Protein AF-A0A6H1ZDX7-F1 (afdb_monomer)

Sequence (154 aa):
MPNDLKNEAPEPVVDPIPEPEPAPEPIPEPEAKKPFSQLNKAELREMAESLGIDTVKETMTNAEIRTHIRKGTAKNARHGVRKQEMHAEAKEVRLAKQDARVVRLQAQLVKERMVNGLVTVRQAMEDPEVEKALVEAFKGGITKEGVDNFLKTL

pLDDT: mean 73.37, std 10.55, range [49.12, 91.94]

Foldseek 3Di:
DDDDDDDDPPDDPDDPDPPDDPDPDPPPDPPPPPPLVPDDPVRLVVLCVVLVQPVDDPPDDSVVSVVSNVVSVVVVVVVVVVVVVVVVVVVVVVVVVVVVVVVVVVVVVVVVVVVVVVVVLVVVCVDVVLVVLQCVCPVVHPDPVSVVSSVVVD

Solvent-accessible surface area (backbone atoms only — not comparable to full-atom values): 9442 Å² total; per-residue (Å²): 139,88,83,90,81,78,86,72,83,81,75,80,88,67,75,79,75,76,76,77,73,75,73,78,71,77,75,74,71,80,72,78,72,73,55,82,90,70,57,51,64,65,61,52,47,55,53,23,54,78,69,70,42,84,83,72,56,90,88,58,51,65,69,54,49,52,49,52,41,57,55,46,51,58,52,49,53,60,52,51,52,59,53,49,53,56,52,51,55,56,47,53,58,50,49,57,56,49,52,58,49,51,54,51,53,50,53,50,52,51,50,52,52,50,52,52,50,52,50,52,52,56,59,52,44,72,38,73,69,50,38,50,42,48,51,57,21,52,74,78,43,90,38,71,68,33,52,56,52,36,65,70,74,104

Secondary structure (DSSP, 8-state):
--------PPPP---PPP-----------------GGG--HHHHHHHHHHTT-TT--TT--HHHHHHHHHHHHHHHHHHHHHHHHHHHHHHHHHHHHHHHHHHHHHHHHHHHHHHHHHHHHHHHTTSHHHHHHHHHHHHT-S-HHHHHHHHHH-

Structure (mmCIF, N/CA/C/O backbone):
data_AF-A0A6H1ZDX7-F1
#
_entry.id   AF-A0A6H1ZDX7-F1
#
loop_
_atom_site.group_PDB
_atom_site.id
_atom_site.type_symbol
_atom_site.label_atom_id
_atom_site.label_alt_id
_atom_site.label_comp_id
_atom_site.label_asym_id
_atom_site.label_entity_id
_atom_site.label_seq_id
_atom_site.pdbx_PDB_ins_code
_atom_site.Cartn_x
_atom_site.Cartn_y
_atom_site.Cartn_z
_atom_site.occupancy
_atom_site.B_iso_or_equiv
_atom_site.auth_seq_id
_atom_site.auth_comp_id
_atom_site.auth_asym_id
_atom_site.auth_atom_id
_atom_site.pdbx_PDB_model_num
ATOM 1 N N . MET A 1 1 ? -65.970 -75.617 -20.960 1.00 49.12 1 MET A N 1
ATOM 2 C CA . MET A 1 1 ? -65.741 -75.951 -19.533 1.00 49.12 1 MET A CA 1
ATOM 3 C C . MET A 1 1 ? -64.236 -76.089 -19.315 1.00 49.12 1 MET A C 1
ATOM 5 O O . MET A 1 1 ? -63.592 -76.505 -20.270 1.00 49.12 1 MET A O 1
ATOM 9 N N . PRO A 1 2 ? -63.690 -75.933 -18.101 1.00 50.94 2 PRO A N 1
ATOM 10 C CA . PRO A 1 2 ? -63.602 -74.753 -17.232 1.00 50.94 2 PRO A CA 1
ATOM 11 C C . PRO A 1 2 ? -62.124 -74.327 -17.010 1.00 50.94 2 PRO A C 1
ATOM 13 O O . PRO A 1 2 ? -61.226 -75.155 -17.122 1.00 50.94 2 PRO A O 1
ATOM 16 N N . ASN A 1 3 ? -61.860 -73.059 -16.686 1.00 51.19 3 ASN A N 1
ATOM 17 C CA . ASN A 1 3 ? -61.167 -72.678 -15.445 1.00 51.19 3 ASN A CA 1
ATOM 18 C C . ASN A 1 3 ? -60.884 -71.177 -15.383 1.00 51.19 3 ASN A C 1
ATOM 20 O O . ASN A 1 3 ? -60.293 -70.582 -16.283 1.00 51.19 3 ASN A O 1
ATOM 24 N N . ASP A 1 4 ? -61.315 -70.630 -14.253 1.00 58.19 4 ASP A N 1
ATOM 25 C CA . ASP A 1 4 ? -61.022 -69.322 -13.702 1.00 58.19 4 ASP A CA 1
ATOM 26 C C . ASP A 1 4 ? -59.518 -69.040 -13.622 1.00 58.19 4 ASP A C 1
ATOM 28 O O . ASP A 1 4 ? -58.774 -69.773 -12.971 1.00 58.19 4 ASP A O 1
ATOM 32 N N . LEU A 1 5 ? -59.092 -67.907 -14.174 1.00 62.66 5 LEU A N 1
ATOM 33 C CA . LEU A 1 5 ? -57.899 -67.203 -13.712 1.00 62.66 5 LEU A CA 1
ATOM 34 C C . LEU A 1 5 ? -58.319 -65.779 -13.364 1.00 62.66 5 LEU A C 1
ATOM 36 O O . LEU A 1 5 ? -58.393 -64.876 -14.192 1.00 62.66 5 LEU A O 1
ATOM 40 N N . LYS A 1 6 ? -58.693 -65.672 -12.091 1.00 57.53 6 LYS A N 1
ATOM 41 C CA . LYS A 1 6 ? -58.789 -64.446 -11.312 1.00 57.53 6 LYS A CA 1
ATOM 42 C C . LYS A 1 6 ? -57.446 -63.707 -11.324 1.00 57.53 6 LYS A C 1
ATOM 44 O O . LYS A 1 6 ? -56.404 -64.340 -11.480 1.00 57.53 6 LYS A O 1
ATOM 49 N N . ASN A 1 7 ? -57.534 -62.429 -10.964 1.00 58.25 7 ASN A N 1
ATOM 50 C CA . ASN A 1 7 ? -56.451 -61.557 -10.506 1.00 58.25 7 ASN A CA 1
ATOM 51 C C . ASN A 1 7 ? -55.624 -60.970 -11.646 1.00 58.25 7 ASN A C 1
ATOM 53 O O . ASN A 1 7 ? -55.180 -61.667 -12.543 1.00 58.25 7 ASN A O 1
ATOM 57 N N . GLU A 1 8 ? -55.306 -59.695 -11.676 1.00 54.06 8 GLU A N 1
ATOM 58 C CA . GLU A 1 8 ? -55.660 -58.512 -10.897 1.00 54.06 8 GLU A CA 1
ATOM 59 C C . GLU A 1 8 ? -55.107 -57.401 -11.796 1.00 54.06 8 GLU A C 1
ATOM 61 O O . GLU A 1 8 ? -54.076 -57.592 -12.452 1.00 54.06 8 GLU A O 1
ATOM 66 N N . ALA A 1 9 ? -55.806 -56.276 -11.917 1.00 61.50 9 ALA A N 1
ATOM 67 C CA . ALA A 1 9 ? -55.250 -55.140 -12.637 1.00 61.50 9 ALA A CA 1
ATOM 68 C C . ALA A 1 9 ? -53.909 -54.767 -11.973 1.00 61.50 9 ALA A C 1
ATOM 70 O O . ALA A 1 9 ? -53.895 -54.608 -10.753 1.00 61.50 9 ALA A O 1
ATOM 71 N N . PRO A 1 10 ? -52.789 -54.669 -12.713 1.00 63.72 10 PRO A N 1
ATOM 72 C CA . PRO A 1 10 ? -51.540 -54.225 -12.116 1.00 63.72 10 PRO A CA 1
ATOM 73 C C . PRO A 1 10 ? -51.746 -52.806 -11.587 1.00 63.72 10 PRO A C 1
ATOM 75 O O . PRO A 1 10 ? -52.065 -51.889 -12.348 1.00 63.72 10 PRO A O 1
ATOM 78 N N . GLU A 1 11 ? -51.615 -52.650 -10.272 1.00 64.88 11 GLU A N 1
ATOM 79 C CA . GLU A 1 11 ? -51.599 -51.348 -9.621 1.00 64.88 11 GLU A CA 1
ATOM 80 C C . GLU A 1 11 ? -50.487 -50.488 -10.246 1.00 64.88 11 GLU A C 1
ATOM 82 O O . GLU A 1 11 ? -49.395 -50.993 -10.539 1.00 64.88 11 GLU A O 1
ATOM 87 N N . PRO A 1 12 ? -50.748 -49.198 -10.510 1.00 62.72 12 PRO A N 1
ATOM 88 C CA . PRO A 1 12 ? -49.756 -48.314 -11.092 1.00 62.72 12 PRO A CA 1
ATOM 89 C C . PRO A 1 12 ? -48.609 -48.126 -10.098 1.00 62.72 12 PRO A C 1
ATOM 91 O O . PRO A 1 12 ? -48.812 -47.670 -8.975 1.00 62.72 12 PRO A O 1
ATOM 94 N N . VAL A 1 13 ? -47.392 -48.446 -10.536 1.00 65.06 13 VAL A N 1
ATOM 95 C CA . VAL A 1 13 ? -46.160 -48.020 -9.869 1.00 65.06 13 VAL A CA 1
ATOM 96 C C . VAL A 1 13 ? -46.109 -46.498 -9.972 1.00 65.06 13 VAL A C 1
ATOM 98 O O . VAL A 1 13 ? -45.692 -45.940 -10.984 1.00 65.06 13 VAL A O 1
ATOM 101 N N . VAL A 1 14 ? -46.628 -45.824 -8.953 1.00 62.94 14 VAL A N 1
AT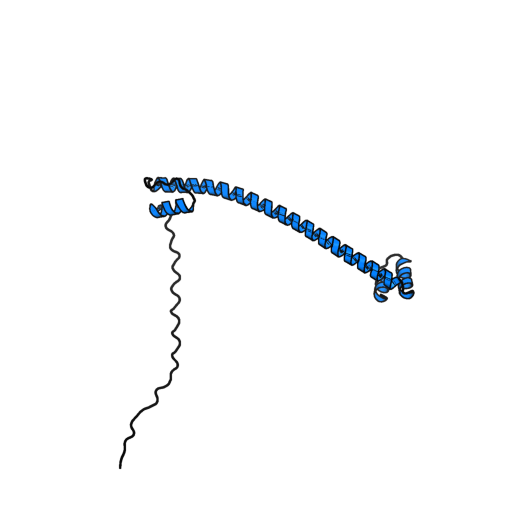OM 102 C CA . VAL A 1 14 ? -46.435 -44.393 -8.752 1.00 62.94 14 VAL A CA 1
ATOM 103 C C . VAL A 1 14 ? -45.165 -44.276 -7.927 1.00 62.94 14 VAL A C 1
ATOM 105 O O . VAL A 1 14 ? -45.151 -44.670 -6.760 1.00 62.94 14 VAL A O 1
ATOM 108 N N . ASP A 1 15 ? -44.091 -43.790 -8.552 1.00 66.19 15 ASP A N 1
ATOM 109 C CA . ASP A 1 15 ? -42.916 -43.306 -7.829 1.00 66.19 15 ASP A CA 1
ATOM 110 C C . ASP A 1 15 ? -43.399 -42.445 -6.653 1.00 66.19 15 ASP A C 1
ATOM 112 O O . ASP A 1 15 ? -44.267 -41.587 -6.863 1.00 66.19 15 ASP A O 1
ATOM 116 N N . PRO A 1 16 ? -42.911 -42.658 -5.417 1.00 69.62 16 PRO A N 1
ATOM 117 C CA . PRO A 1 16 ? -43.311 -41.820 -4.302 1.00 69.62 16 PRO A CA 1
ATOM 118 C C . PRO A 1 16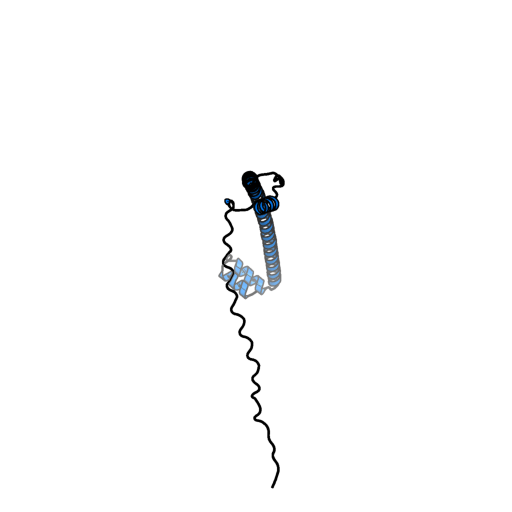 ? -43.030 -40.366 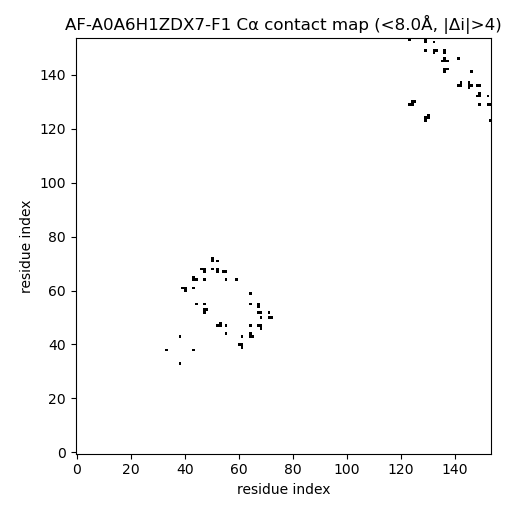-4.679 1.00 69.62 16 PRO A C 1
ATOM 120 O O . PRO A 1 16 ? -41.890 -39.989 -4.954 1.00 69.62 16 PRO A O 1
ATOM 123 N N . ILE A 1 17 ? -44.095 -39.564 -4.727 1.00 59.66 17 ILE A N 1
ATOM 124 C CA . ILE A 1 17 ? -43.988 -38.113 -4.821 1.00 59.66 17 ILE A CA 1
ATOM 125 C C . ILE A 1 17 ? -43.047 -37.704 -3.680 1.00 59.66 17 ILE A C 1
ATOM 127 O O . ILE A 1 17 ? -43.330 -38.071 -2.535 1.00 59.66 17 ILE A O 1
ATOM 131 N N . PRO A 1 18 ? -41.923 -37.020 -3.962 1.00 68.25 18 PRO A N 1
ATOM 132 C CA . PRO A 1 18 ? -41.055 -36.528 -2.906 1.00 68.25 18 PRO A CA 1
ATOM 133 C C . PRO A 1 18 ? -41.906 -35.698 -1.947 1.00 68.25 18 PRO A C 1
ATOM 135 O O . PRO A 1 18 ? -42.695 -34.860 -2.392 1.00 68.25 18 PRO A O 1
ATOM 138 N N . GLU A 1 19 ? -41.793 -35.991 -0.649 1.00 67.56 19 GLU A N 1
ATOM 139 C CA . GLU A 1 19 ? -42.486 -35.249 0.400 1.00 67.56 19 GLU A CA 1
ATOM 140 C C . GLU A 1 19 ? -42.335 -33.745 0.121 1.00 67.56 19 GLU A C 1
ATOM 142 O O . GLU A 1 19 ? -41.213 -33.293 -0.132 1.00 67.56 19 GLU A O 1
ATOM 147 N N . PRO A 1 20 ? -43.427 -32.955 0.103 1.00 66.88 20 PRO A N 1
ATOM 148 C CA . PRO A 1 20 ? -43.281 -31.513 0.055 1.00 66.88 20 PRO A CA 1
ATOM 149 C C . PRO A 1 20 ? -42.466 -31.117 1.282 1.00 66.88 20 PRO A C 1
ATOM 151 O O . PRO A 1 20 ? -42.882 -31.398 2.408 1.00 66.88 20 PRO A O 1
ATOM 154 N N . GLU A 1 21 ? -41.293 -30.521 1.049 1.00 63.81 21 GLU A N 1
ATOM 155 C CA . GLU A 1 21 ? -40.453 -29.982 2.113 1.00 63.81 21 GLU A CA 1
ATOM 156 C C . GLU A 1 21 ? -41.353 -29.210 3.091 1.00 63.81 21 GLU A C 1
ATOM 158 O O . GLU A 1 21 ? -42.180 -28.399 2.645 1.00 63.81 21 GLU A O 1
ATOM 163 N N . PRO A 1 22 ? -41.274 -29.493 4.404 1.00 65.94 22 PRO A N 1
ATOM 164 C CA . PRO A 1 22 ? -42.101 -28.816 5.385 1.00 65.94 22 PRO A CA 1
ATOM 165 C C . PRO A 1 22 ? -41.895 -27.317 5.208 1.00 65.94 22 PRO A C 1
ATOM 167 O O . PRO A 1 22 ? -40.755 -26.851 5.139 1.00 65.94 22 PRO A O 1
ATOM 170 N N . ALA A 1 23 ? -43.008 -26.587 5.072 1.00 63.31 23 ALA A N 1
ATOM 171 C CA . ALA A 1 23 ? -42.992 -25.141 4.932 1.00 63.31 23 ALA A CA 1
ATOM 172 C C . ALA A 1 23 ? -41.986 -24.572 5.941 1.00 63.31 23 ALA A C 1
ATOM 174 O O . ALA A 1 23 ? -42.062 -24.965 7.111 1.00 63.31 23 ALA A O 1
ATOM 175 N N . PRO A 1 24 ? -41.032 -23.730 5.495 1.00 67.12 24 PRO A N 1
ATOM 176 C CA . PRO A 1 24 ? -39.983 -23.220 6.357 1.00 67.12 24 PRO A CA 1
ATOM 177 C C . PRO A 1 24 ? -40.633 -22.718 7.635 1.00 67.12 24 PRO A C 1
ATOM 179 O O . PRO A 1 24 ? -41.550 -21.891 7.582 1.00 67.12 24 PRO A O 1
ATOM 182 N N . GLU A 1 25 ? -40.208 -23.297 8.758 1.00 68.25 25 GLU A N 1
ATOM 183 C CA . GLU A 1 25 ? -40.641 -22.873 10.080 1.00 68.25 25 GLU A CA 1
ATOM 184 C C . GLU A 1 25 ? -40.604 -21.339 10.107 1.00 68.25 25 GLU A C 1
ATOM 186 O O . GLU A 1 25 ? -39.623 -20.752 9.626 1.00 68.25 25 GLU A O 1
ATOM 191 N N . PRO A 1 26 ? -41.672 -20.664 10.576 1.00 67.56 26 PRO A N 1
ATOM 192 C CA . PRO A 1 26 ? -41.670 -19.215 10.656 1.00 67.56 26 PRO A CA 1
ATOM 193 C C . PRO A 1 26 ? -40.416 -18.811 11.421 1.00 67.56 26 PRO A C 1
ATOM 195 O O . PRO A 1 26 ? -40.217 -19.250 12.554 1.00 67.56 26 PRO A O 1
ATOM 198 N N . ILE A 1 27 ? -39.550 -18.033 10.764 1.00 63.03 27 ILE A N 1
ATOM 199 C CA . ILE A 1 27 ? -38.335 -17.483 11.365 1.00 63.03 27 ILE A CA 1
ATOM 20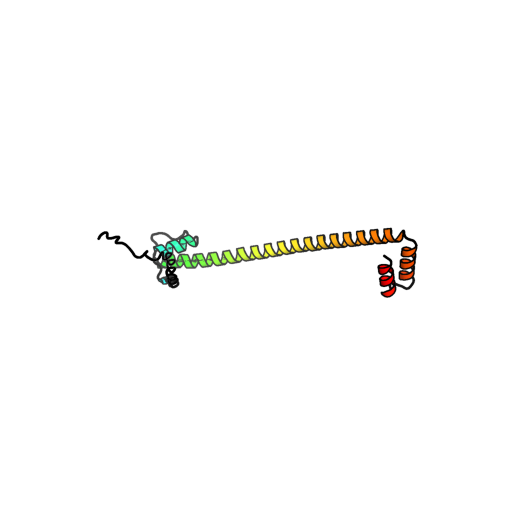0 C C . ILE A 1 27 ? -38.759 -16.950 12.736 1.00 63.03 27 ILE A C 1
ATOM 202 O O . ILE A 1 27 ? -39.678 -16.122 12.760 1.00 63.03 27 ILE A O 1
ATOM 206 N N . PRO A 1 28 ? -38.184 -17.440 13.853 1.00 61.53 28 PRO A N 1
ATOM 207 C CA . PRO A 1 28 ? -38.590 -16.991 15.173 1.00 61.53 28 PRO A CA 1
ATOM 208 C C . PRO A 1 28 ? -38.525 -15.471 15.167 1.00 61.53 28 PRO A C 1
ATOM 210 O O . PRO A 1 28 ? -37.486 -14.892 14.828 1.00 61.53 28 PRO A O 1
ATOM 213 N N . GLU A 1 29 ? -39.662 -14.831 15.458 1.00 61.84 29 GLU A N 1
ATOM 214 C CA . GLU A 1 29 ? -39.711 -13.388 15.649 1.00 61.84 29 GLU A CA 1
ATOM 215 C C . GLU A 1 29 ? -38.537 -13.021 16.562 1.00 61.84 29 GLU A C 1
ATOM 217 O O . GLU A 1 29 ? -38.311 -13.729 17.550 1.00 61.84 29 GLU A O 1
ATOM 222 N N . PRO A 1 30 ? -37.733 -11.994 16.229 1.00 55.53 30 PRO A N 1
ATOM 223 C CA . PRO A 1 30 ? -36.580 -11.646 17.039 1.00 55.53 30 PRO A CA 1
ATOM 224 C C . PRO A 1 30 ? -37.077 -11.405 18.458 1.00 55.53 30 PRO A C 1
ATOM 226 O O . PRO A 1 30 ? -37.776 -10.419 18.700 1.00 55.53 30 PRO A O 1
ATOM 229 N N . GLU A 1 31 ? -36.753 -12.330 19.368 1.00 56.56 31 GLU A N 1
ATOM 230 C CA . GLU A 1 31 ? -37.154 -12.255 20.765 1.00 56.56 31 GLU A CA 1
ATOM 231 C C . GLU A 1 31 ? -36.866 -10.837 21.240 1.00 56.56 31 GLU A C 1
ATOM 233 O O . GLU A 1 31 ? -35.720 -10.369 21.188 1.00 56.56 31 GLU A O 1
ATOM 238 N N . ALA A 1 32 ? -37.919 -10.117 21.630 1.00 55.06 32 ALA A N 1
ATOM 239 C CA . ALA A 1 32 ? -37.783 -8.775 22.152 1.00 55.06 32 ALA A CA 1
ATOM 240 C C . ALA A 1 32 ? -36.883 -8.869 23.385 1.00 55.06 32 ALA A C 1
ATOM 242 O O . ALA A 1 32 ? -37.321 -9.279 24.462 1.00 55.06 32 ALA A O 1
ATOM 243 N N . LYS A 1 33 ? -35.592 -8.553 23.208 1.00 66.12 33 LYS A N 1
ATOM 244 C CA . LYS A 1 33 ? -34.598 -8.613 24.277 1.00 66.12 33 LYS A CA 1
ATOM 245 C C . LYS A 1 33 ? -35.151 -7.814 25.445 1.00 66.12 33 LYS A C 1
ATOM 247 O O . LYS A 1 33 ? -35.367 -6.606 25.314 1.00 66.12 33 LYS A O 1
ATOM 252 N N . LYS A 1 34 ? -35.407 -8.497 26.567 1.00 70.81 34 LYS A N 1
ATOM 253 C CA . LYS A 1 34 ? -35.927 -7.860 27.778 1.00 70.81 34 LYS A CA 1
ATOM 254 C C . LYS A 1 34 ? -35.064 -6.631 28.078 1.00 70.81 34 LYS A C 1
ATOM 256 O O . LYS A 1 34 ? -33.833 -6.740 28.078 1.00 70.81 34 LYS A O 1
ATOM 261 N N . PRO A 1 35 ? -35.665 -5.453 28.311 1.00 77.06 35 PRO A N 1
ATOM 262 C CA . PRO A 1 35 ? -34.894 -4.262 28.618 1.00 77.06 35 PRO A CA 1
ATOM 263 C C . PRO A 1 35 ? -34.062 -4.511 29.879 1.00 77.06 35 PRO A C 1
ATOM 265 O O . PRO A 1 35 ? -34.502 -5.181 30.810 1.00 77.06 35 PRO A O 1
ATOM 268 N N . PHE A 1 36 ? -32.861 -3.934 29.938 1.00 79.31 36 PHE A N 1
ATOM 269 C CA . PHE A 1 36 ? -31.896 -4.130 31.033 1.00 79.31 36 PHE A CA 1
ATOM 270 C C . PHE A 1 36 ? -32.488 -3.918 32.446 1.00 79.31 36 PHE A C 1
ATOM 272 O O . PHE A 1 36 ? -32.051 -4.525 33.424 1.00 79.31 36 PHE A O 1
ATOM 279 N N . SER A 1 37 ? -33.511 -3.066 32.572 1.00 81.00 37 SER A N 1
ATOM 280 C CA . SER A 1 37 ? -34.249 -2.811 33.817 1.00 81.00 37 SER A CA 1
ATOM 281 C C . SER A 1 37 ? -35.149 -3.966 34.279 1.00 81.00 37 SER A C 1
ATOM 283 O O . SER A 1 37 ? -35.541 -3.986 35.447 1.00 81.00 37 SER A O 1
ATOM 285 N N . GLN A 1 38 ? -35.461 -4.919 33.404 1.00 83.94 38 GLN A N 1
ATOM 286 C CA . GLN A 1 38 ? -36.313 -6.082 33.663 1.00 83.94 38 GLN A CA 1
ATOM 287 C C . GLN A 1 38 ? -35.521 -7.387 33.808 1.00 83.94 38 GLN A C 1
ATOM 289 O O . GLN A 1 38 ? -36.112 -8.411 34.139 1.00 83.94 38 GLN A O 1
ATOM 294 N N . LEU A 1 39 ? -34.198 -7.350 33.615 1.00 85.00 39 LEU A N 1
ATOM 295 C CA . LEU A 1 39 ? -33.351 -8.523 33.821 1.00 85.00 39 LEU A CA 1
ATOM 296 C C . LEU A 1 39 ? -33.365 -8.961 35.286 1.00 85.00 39 LEU A C 1
ATOM 298 O O . LEU A 1 39 ? -33.311 -8.127 36.208 1.00 85.00 39 LEU A O 1
ATOM 302 N N . ASN A 1 40 ? -33.429 -10.277 35.469 1.00 88.12 40 ASN A N 1
ATOM 303 C CA . ASN A 1 40 ? -33.385 -10.933 36.763 1.00 88.12 40 ASN A CA 1
ATOM 304 C C . ASN A 1 40 ? -31.945 -10.965 37.316 1.00 88.12 40 ASN A C 1
ATOM 306 O O . ASN A 1 40 ? -30.979 -10.579 36.658 1.00 88.12 40 ASN A O 1
ATOM 310 N N . LYS A 1 41 ? -31.789 -11.398 38.571 1.00 85.56 41 LYS A N 1
ATOM 311 C CA . LYS A 1 41 ? -30.491 -11.368 39.258 1.00 85.56 41 LYS A CA 1
ATOM 312 C C . LYS A 1 41 ? -29.436 -12.251 38.584 1.00 85.56 41 LYS A C 1
ATOM 314 O O . LYS A 1 41 ? -28.276 -11.856 38.548 1.00 85.56 41 LYS A O 1
ATOM 319 N N . ALA A 1 42 ? -29.832 -13.419 38.082 1.00 85.00 42 ALA A N 1
ATOM 320 C CA . ALA A 1 42 ? -28.930 -14.362 37.427 1.00 85.00 42 ALA A CA 1
ATOM 321 C C . ALA A 1 42 ? -28.446 -13.806 36.080 1.00 85.00 42 ALA A C 1
ATOM 323 O O . ALA A 1 42 ? -27.243 -13.705 35.866 1.00 85.00 42 ALA A O 1
ATOM 324 N N . GLU A 1 43 ? -29.371 -13.308 35.255 1.00 85.75 43 GLU A N 1
ATOM 325 C CA . GLU A 1 43 ? -29.089 -12.660 33.967 1.00 85.75 43 GLU A CA 1
ATOM 326 C C . GLU A 1 43 ? -28.162 -11.442 34.138 1.00 85.75 43 GLU A C 1
ATOM 328 O O . GLU A 1 43 ? -27.249 -11.214 33.347 1.00 85.75 43 GLU A O 1
ATOM 333 N N . LEU A 1 44 ? -28.3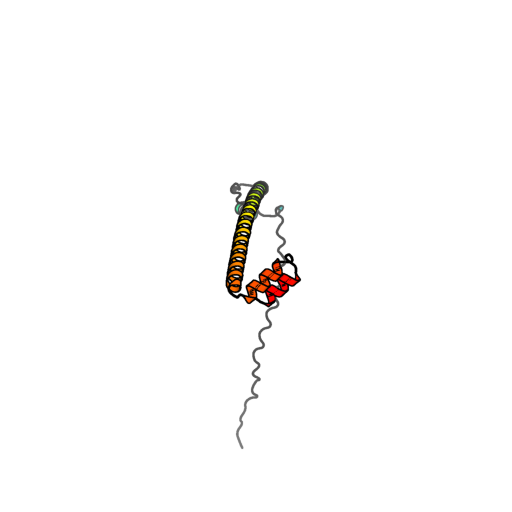53 -10.653 35.203 1.00 87.62 44 LEU A N 1
ATOM 334 C CA . LEU A 1 44 ? -27.476 -9.522 35.513 1.00 87.62 44 LEU A CA 1
ATOM 335 C C . LEU 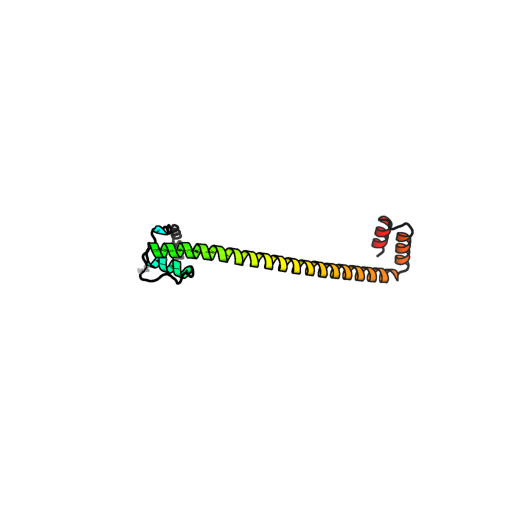A 1 44 ? -26.071 -9.963 35.950 1.00 87.62 44 LEU A C 1
ATOM 337 O O . LEU A 1 44 ? -25.107 -9.266 35.642 1.00 87.62 44 LEU A O 1
ATOM 341 N N . ARG A 1 45 ? -25.925 -11.085 36.663 1.00 84.56 45 ARG A N 1
ATOM 342 C CA . ARG A 1 45 ? -24.600 -11.612 37.031 1.00 84.56 45 ARG A CA 1
ATOM 343 C C . ARG A 1 45 ? -23.862 -12.154 35.815 1.00 84.56 45 ARG A C 1
ATOM 345 O O . ARG A 1 45 ? -22.722 -11.766 35.604 1.00 84.56 45 ARG A O 1
ATOM 352 N N . GLU A 1 46 ? -24.533 -12.940 34.982 1.00 84.56 46 GLU A N 1
ATOM 353 C CA . GLU A 1 46 ? -23.970 -13.464 33.733 1.00 84.56 46 GLU A CA 1
ATOM 354 C C . GLU A 1 46 ? -23.529 -12.323 32.798 1.00 84.56 46 GLU A C 1
ATOM 356 O O . GLU A 1 46 ? -22.447 -12.340 32.202 1.00 84.56 46 GLU A O 1
ATOM 361 N N . MET A 1 47 ? -24.314 -11.243 32.747 1.00 81.25 47 MET A N 1
ATOM 362 C CA . MET A 1 47 ? -23.927 -10.028 32.033 1.00 81.25 47 MET A CA 1
ATOM 363 C C . MET A 1 47 ? -22.719 -9.322 32.674 1.00 81.25 47 MET A C 1
ATOM 365 O O . MET A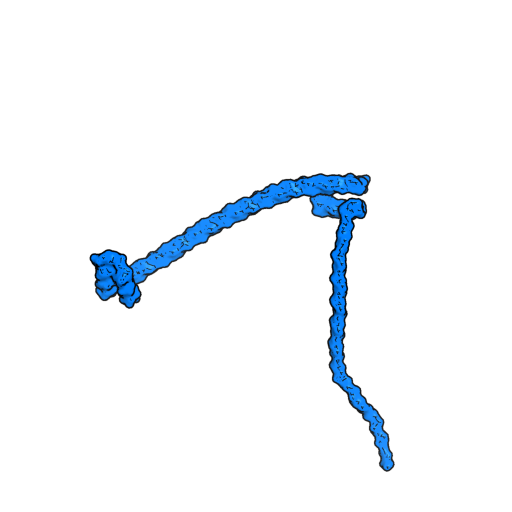 1 47 ? -21.881 -8.776 31.964 1.00 81.25 47 MET A O 1
ATOM 369 N N . ALA A 1 48 ? -22.595 -9.305 34.001 1.00 84.00 48 ALA A N 1
ATOM 370 C CA . ALA A 1 48 ? -21.434 -8.718 34.670 1.00 84.00 48 ALA A CA 1
ATOM 371 C C . ALA A 1 48 ? -20.155 -9.545 34.447 1.00 84.00 48 ALA A C 1
ATOM 373 O O . ALA A 1 48 ? -19.105 -8.965 34.172 1.00 84.00 48 ALA A O 1
ATOM 374 N N . GLU A 1 49 ? -20.254 -10.873 34.504 1.00 82.12 49 GLU A N 1
ATOM 375 C CA . GLU A 1 49 ? -19.155 -11.811 34.251 1.00 82.12 49 GLU A CA 1
ATOM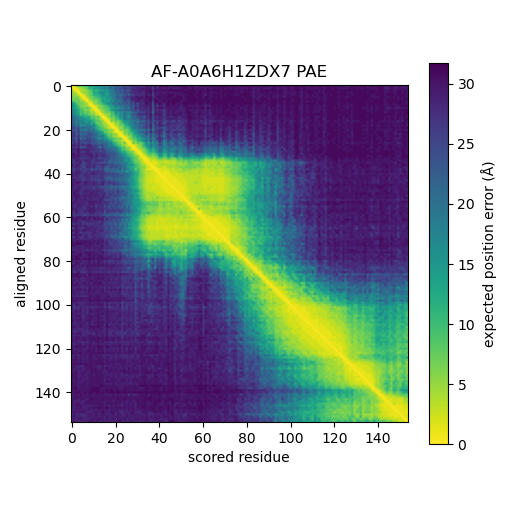 376 C C . GLU A 1 49 ? -18.676 -11.737 32.798 1.00 82.12 49 GLU A C 1
ATOM 378 O O . GLU A 1 49 ? -17.481 -11.580 32.550 1.00 82.12 49 GLU A O 1
ATOM 383 N N . SER A 1 50 ? -19.595 -11.729 31.826 1.00 79.69 50 SER A N 1
ATOM 384 C CA . SER A 1 50 ? -19.241 -11.563 30.403 1.00 79.69 50 SER A CA 1
ATOM 385 C C . SER A 1 50 ? -18.576 -10.215 30.093 1.00 79.69 50 SER A C 1
ATOM 387 O O . SER A 1 50 ? -17.793 -10.106 29.149 1.00 79.69 50 SER A O 1
ATOM 389 N N . LEU A 1 51 ? -18.835 -9.187 30.906 1.00 77.62 51 LEU A N 1
ATOM 390 C CA . LEU A 1 51 ? -18.175 -7.881 30.830 1.00 77.62 51 LEU A CA 1
ATOM 391 C C . LEU A 1 51 ? -16.868 -7.800 31.645 1.00 77.62 51 LEU A C 1
ATOM 393 O O . LEU A 1 51 ? -16.238 -6.736 31.662 1.00 77.62 51 LEU A O 1
ATOM 397 N N . GLY A 1 52 ? -16.456 -8.888 32.306 1.00 77.19 52 GLY A N 1
ATOM 398 C CA . GLY A 1 52 ? -15.249 -8.968 33.136 1.00 77.19 52 GLY A CA 1
ATOM 399 C C . GLY A 1 52 ? -15.335 -8.153 34.431 1.00 77.19 52 GLY A C 1
ATOM 400 O O . GLY A 1 52 ? -14.351 -7.544 34.852 1.00 77.19 52 GLY A O 1
ATOM 401 N N . ILE A 1 53 ? -16.529 -8.041 35.021 1.00 81.25 53 ILE A N 1
ATOM 402 C CA . ILE A 1 53 ? -16.787 -7.267 36.241 1.00 81.25 53 ILE A CA 1
ATOM 403 C C . ILE A 1 53 ? -16.880 -8.221 37.440 1.00 81.25 53 ILE A C 1
ATOM 405 O O . ILE A 1 53 ? -17.960 -8.499 37.955 1.00 81.25 53 ILE A O 1
ATOM 409 N N . ASP A 1 54 ? -15.724 -8.635 37.959 1.00 77.81 54 ASP A N 1
ATOM 410 C CA . ASP A 1 54 ? -15.613 -9.626 39.052 1.00 77.81 54 ASP A CA 1
ATOM 411 C C . ASP A 1 54 ? -16.073 -9.104 40.430 1.00 77.81 54 ASP A C 1
ATOM 413 O O . ASP A 1 54 ? -16.080 -9.812 41.433 1.00 77.81 54 ASP A O 1
ATOM 417 N N . THR A 1 55 ? -16.449 -7.825 40.516 1.00 76.31 55 THR A N 1
ATOM 418 C CA . THR A 1 55 ? -16.846 -7.177 41.782 1.00 76.31 55 THR A CA 1
ATOM 419 C C . THR A 1 55 ? -18.269 -7.507 42.239 1.00 76.31 55 THR A C 1
ATOM 421 O O . THR A 1 55 ? -18.670 -7.081 43.324 1.00 76.31 55 THR A O 1
ATOM 424 N N . VAL A 1 56 ? -19.045 -8.231 41.428 1.00 80.25 56 VAL A N 1
ATOM 425 C CA . VAL A 1 56 ? -20.436 -8.568 41.740 1.00 80.25 56 VAL A CA 1
ATOM 426 C C . VAL A 1 56 ? -20.490 -9.737 42.726 1.00 80.25 56 VAL A C 1
ATOM 428 O O . VAL A 1 56 ? -20.195 -10.874 42.382 1.00 80.25 56 VAL A O 1
ATOM 431 N N . LYS A 1 57 ? -20.901 -9.462 43.968 1.00 81.44 57 LYS A N 1
ATOM 432 C CA . LYS A 1 57 ? -21.094 -10.484 45.008 1.00 81.44 57 LYS A CA 1
ATOM 433 C C . LYS A 1 57 ? -22.511 -11.041 44.986 1.00 81.44 57 LYS A C 1
ATOM 435 O O . LYS A 1 57 ? -23.472 -10.346 44.650 1.00 81.44 57 LYS A O 1
ATOM 440 N N . GLU A 1 58 ? -22.670 -12.274 45.461 1.00 76.75 58 GLU A N 1
ATOM 441 C CA . GLU A 1 58 ? -23.978 -12.929 45.494 1.00 76.75 58 GLU A CA 1
ATOM 442 C C . GLU A 1 58 ? -25.020 -12.205 46.349 1.00 76.75 58 GLU A C 1
ATOM 444 O O . GLU A 1 58 ? -26.211 -12.237 46.026 1.00 76.75 58 GLU A O 1
ATOM 449 N N . THR A 1 59 ? -24.568 -11.522 47.399 1.00 83.19 59 THR A N 1
ATOM 450 C CA . THR A 1 59 ? -25.394 -10.795 48.369 1.00 83.19 59 THR A CA 1
ATOM 451 C C . THR A 1 59 ? -25.952 -9.476 47.835 1.00 83.19 59 THR A C 1
ATOM 453 O O . THR A 1 59 ? -26.865 -8.923 48.439 1.00 83.19 59 THR A O 1
ATOM 456 N N . MET A 1 60 ? -25.456 -8.986 46.696 1.00 83.50 60 MET A N 1
ATOM 457 C CA . MET A 1 60 ? -25.837 -7.680 46.156 1.00 83.50 60 MET A CA 1
ATOM 458 C C . MET A 1 60 ? -27.266 -7.677 45.609 1.00 83.50 60 MET A C 1
ATOM 460 O O . MET A 1 60 ? -27.782 -8.689 45.122 1.00 83.50 60 MET A O 1
ATOM 464 N N . THR A 1 61 ? -27.918 -6.523 45.671 1.00 88.50 61 THR A N 1
ATOM 465 C CA . THR A 1 61 ? -29.260 -6.315 45.116 1.00 88.50 61 THR A CA 1
ATOM 466 C C . THR A 1 61 ? -29.212 -6.105 43.601 1.00 88.50 61 THR A C 1
ATOM 468 O O . THR A 1 61 ? -28.198 -5.684 43.043 1.00 88.50 61 THR A O 1
ATOM 471 N N . ASN A 1 62 ? -30.330 -6.332 42.902 1.00 87.06 62 ASN A N 1
ATOM 472 C CA . ASN A 1 62 ? -30.402 -6.121 41.447 1.00 87.06 62 ASN A CA 1
ATOM 473 C C . ASN A 1 62 ? -30.011 -4.687 41.039 1.00 87.06 62 ASN A C 1
ATOM 475 O O . ASN A 1 62 ? -29.403 -4.484 39.989 1.00 87.06 62 ASN A O 1
ATOM 479 N N . ALA A 1 63 ? -30.329 -3.688 41.869 1.00 85.19 63 ALA A N 1
ATOM 480 C CA . ALA A 1 63 ? -29.972 -2.291 41.624 1.00 85.19 63 ALA A CA 1
ATOM 481 C C . ALA A 1 63 ? -28.455 -2.043 41.722 1.00 85.19 63 ALA A C 1
ATOM 483 O O . ALA A 1 63 ? -27.880 -1.333 40.890 1.00 85.19 63 ALA A O 1
ATOM 484 N N . GLU A 1 64 ? -27.791 -2.664 42.697 1.00 87.06 64 GLU A N 1
ATOM 485 C CA . GLU A 1 64 ? -26.340 -2.579 42.863 1.00 87.06 64 GLU A CA 1
ATOM 486 C C . GLU A 1 64 ? -25.619 -3.256 41.695 1.00 87.06 64 GLU A C 1
ATOM 488 O O . GLU A 1 64 ? -24.753 -2.637 41.079 1.00 87.06 64 GLU A O 1
ATOM 493 N N . ILE A 1 65 ? -26.040 -4.463 41.300 1.00 86.25 65 ILE A N 1
ATOM 494 C CA . ILE A 1 65 ? -25.446 -5.189 40.164 1.00 86.25 65 ILE A CA 1
ATOM 495 C C . ILE A 1 65 ? -25.544 -4.352 38.880 1.00 86.25 65 ILE A C 1
ATOM 497 O O . ILE A 1 65 ? -24.547 -4.148 38.187 1.00 86.25 65 ILE A O 1
ATOM 501 N N . ARG A 1 66 ? -26.712 -3.753 38.603 1.00 86.81 66 ARG A N 1
ATOM 502 C CA . ARG A 1 66 ? -26.896 -2.850 37.451 1.00 86.81 66 ARG A CA 1
ATOM 503 C C . ARG A 1 66 ? -25.964 -1.641 37.490 1.00 86.81 66 ARG A C 1
ATOM 505 O O . ARG A 1 66 ? -25.483 -1.194 36.449 1.00 86.81 66 ARG A O 1
ATOM 512 N N . THR A 1 67 ? -25.706 -1.107 38.680 1.00 85.94 67 THR A N 1
ATOM 513 C CA . THR A 1 67 ? -24.795 0.027 38.870 1.00 85.94 67 THR A CA 1
ATOM 514 C C . THR A 1 67 ? -23.348 -0.376 38.594 1.00 85.94 67 THR A C 1
ATOM 516 O O . THR A 1 67 ? -22.628 0.366 37.923 1.00 85.94 67 THR A O 1
ATOM 519 N N . HIS A 1 68 ? -22.931 -1.559 39.050 1.00 83.69 68 HIS A N 1
ATOM 520 C CA . HIS A 1 68 ? -21.609 -2.113 38.754 1.00 83.69 68 HIS A CA 1
ATOM 521 C C . HIS A 1 68 ? -21.418 -2.349 37.254 1.00 83.69 68 HIS A C 1
ATOM 523 O O . HIS A 1 68 ? -20.406 -1.914 36.710 1.00 83.69 68 HIS A O 1
ATOM 529 N N . ILE A 1 69 ? -22.421 -2.908 36.569 1.00 84.69 69 ILE A N 1
ATOM 530 C CA . ILE A 1 69 ? -22.408 -3.092 35.110 1.00 84.69 69 ILE A CA 1
ATOM 531 C C . ILE A 1 69 ? -22.227 -1.755 34.389 1.00 84.69 69 ILE A C 1
ATOM 533 O O . ILE A 1 69 ? -21.306 -1.612 33.590 1.00 84.69 69 ILE A O 1
ATOM 537 N N . ARG A 1 70 ? -23.033 -0.734 34.715 1.00 84.62 70 ARG A N 1
ATOM 538 C CA . ARG A 1 70 ? -22.923 0.600 34.091 1.00 84.62 70 ARG A CA 1
ATOM 539 C C . ARG A 1 70 ? -21.558 1.258 34.322 1.00 84.62 70 ARG A C 1
ATOM 541 O O . ARG A 1 70 ? -21.035 1.919 33.428 1.00 84.62 70 ARG A O 1
ATOM 548 N N . LYS A 1 71 ? -20.971 1.100 35.513 1.00 81.94 71 LYS A N 1
ATOM 549 C CA . LYS A 1 71 ? -19.635 1.639 35.822 1.00 81.94 71 LYS A CA 1
ATOM 550 C C . LYS A 1 71 ? -18.530 0.865 35.095 1.00 81.94 71 LYS A C 1
ATOM 552 O O . LYS A 1 71 ? -17.597 1.484 34.581 1.00 81.94 71 LYS A O 1
ATOM 557 N N . GLY A 1 72 ? -18.638 -0.461 35.029 1.00 73.81 72 GLY A N 1
ATOM 558 C CA . GLY A 1 72 ? -17.672 -1.326 34.352 1.00 73.81 72 GLY A CA 1
ATOM 559 C C . GLY A 1 72 ? -17.656 -1.124 32.838 1.00 73.81 72 GLY A C 1
ATOM 560 O O . GLY A 1 72 ? -16.581 -0.957 32.264 1.00 73.81 72 GLY A O 1
ATOM 561 N N . THR A 1 73 ? -18.822 -1.007 32.193 1.00 69.75 73 THR A N 1
ATOM 562 C CA . THR A 1 73 ? -18.913 -0.721 30.749 1.00 69.75 73 THR A CA 1
ATOM 563 C C . THR A 1 73 ? -18.346 0.650 30.393 1.00 69.75 73 THR A C 1
ATOM 565 O O . THR A 1 73 ? -17.618 0.767 29.410 1.00 69.75 73 THR A O 1
ATOM 568 N N . ALA A 1 74 ? -18.585 1.679 31.213 1.00 65.69 74 ALA A N 1
ATOM 569 C CA . ALA A 1 74 ? -18.010 3.009 31.005 1.00 65.69 74 ALA A CA 1
ATOM 570 C C . ALA A 1 74 ? -16.474 3.014 31.111 1.00 65.69 74 ALA A C 1
ATOM 572 O O . ALA A 1 74 ? -15.799 3.730 30.369 1.00 65.69 74 ALA A O 1
ATOM 573 N N . LYS A 1 75 ? -15.905 2.203 32.013 1.00 64.06 75 LYS A N 1
ATOM 574 C CA . LYS A 1 75 ? -14.452 2.027 32.139 1.00 64.06 75 LYS A CA 1
ATOM 575 C C . LYS A 1 75 ? -13.884 1.249 30.945 1.00 64.06 75 LYS A C 1
ATOM 577 O O . LYS A 1 75 ? -12.902 1.693 30.352 1.00 64.06 75 LYS A O 1
ATOM 582 N N . ASN A 1 76 ? -14.534 0.160 30.534 1.00 61.94 76 ASN A N 1
ATOM 583 C CA . ASN A 1 76 ? -14.095 -0.667 29.406 1.00 61.94 76 ASN A CA 1
ATOM 584 C C . ASN A 1 76 ? -14.203 0.060 28.062 1.00 61.94 76 ASN A C 1
ATOM 586 O O . ASN A 1 76 ? -13.283 -0.040 27.256 1.00 61.94 76 ASN A O 1
ATOM 590 N N . ALA A 1 77 ? -15.245 0.864 27.841 1.00 61.19 77 ALA A N 1
ATOM 591 C CA . ALA A 1 77 ? -15.368 1.693 26.642 1.00 61.19 77 ALA A CA 1
ATOM 592 C C . ALA A 1 77 ? -14.196 2.685 26.515 1.00 61.19 77 ALA A C 1
ATOM 594 O O . ALA A 1 77 ? -13.602 2.819 25.449 1.00 61.19 77 ALA A O 1
ATOM 595 N N . ARG A 1 78 ? -13.781 3.314 27.624 1.00 58.97 78 ARG A N 1
ATOM 596 C CA . ARG A 1 78 ? -12.630 4.237 27.641 1.00 58.97 78 ARG A CA 1
ATOM 597 C C . ARG A 1 78 ? -11.296 3.535 27.357 1.00 58.97 78 ARG A C 1
ATOM 599 O O . ARG A 1 78 ? -10.414 4.134 26.746 1.00 58.97 78 ARG A O 1
ATOM 606 N N . HIS A 1 79 ? -11.138 2.280 27.780 1.00 57.69 79 HIS A N 1
ATOM 607 C CA . HIS A 1 79 ? -9.934 1.489 27.500 1.00 57.69 79 HIS A CA 1
ATOM 608 C C . HIS A 1 79 ? -9.934 0.857 26.097 1.00 57.69 79 HIS A C 1
ATOM 610 O O . HIS A 1 79 ? -8.875 0.774 25.475 1.00 57.69 79 HIS A O 1
ATOM 616 N N . GLY A 1 80 ? -11.099 0.456 25.581 1.00 56.62 80 GLY A N 1
ATOM 617 C CA . GLY A 1 80 ? -11.263 -0.107 24.239 1.00 56.62 80 GLY A CA 1
ATOM 618 C C . GLY A 1 80 ? -10.934 0.897 23.135 1.00 56.62 80 GLY A C 1
ATOM 619 O O . GLY A 1 80 ? -10.218 0.548 22.200 1.00 56.62 80 GLY A O 1
ATOM 620 N N . VAL A 1 81 ? -11.353 2.157 23.298 1.00 56.31 81 VAL A N 1
ATOM 621 C CA . VAL A 1 81 ? -11.058 3.246 22.348 1.00 56.31 81 VAL A CA 1
ATOM 622 C C . VAL A 1 81 ? -9.555 3.560 22.306 1.00 56.31 81 VAL A C 1
ATOM 624 O O . VAL A 1 81 ? -8.961 3.524 21.234 1.00 56.31 81 VAL A O 1
ATOM 627 N N . ARG A 1 82 ? -8.884 3.702 23.461 1.00 56.00 82 ARG A N 1
ATOM 628 C CA . ARG A 1 82 ? -7.419 3.923 23.509 1.00 56.00 82 ARG A CA 1
ATOM 629 C C . ARG A 1 82 ? -6.598 2.780 22.911 1.00 56.00 82 ARG A C 1
ATOM 631 O O . ARG A 1 82 ? -5.525 3.013 22.360 1.00 56.00 82 ARG A O 1
ATOM 638 N N . LYS A 1 83 ? -7.063 1.534 23.044 1.00 56.28 83 LYS A N 1
ATOM 639 C CA . LYS A 1 83 ? -6.367 0.371 22.476 1.00 56.28 83 LYS A CA 1
ATOM 640 C C . LYS A 1 83 ? -6.575 0.279 20.960 1.00 56.28 83 LYS A C 1
ATOM 642 O O . LYS A 1 83 ? -5.653 -0.121 20.256 1.00 56.28 83 LYS A O 1
ATOM 647 N N . GLN A 1 84 ? -7.745 0.667 20.453 1.00 58.97 84 GLN A N 1
ATOM 648 C CA . GLN A 1 84 ? -8.021 0.686 19.014 1.00 58.97 84 GLN A CA 1
ATOM 649 C C . GLN A 1 84 ? -7.302 1.828 18.287 1.00 58.97 84 GLN A C 1
ATOM 651 O O . GLN A 1 84 ? -6.747 1.581 17.220 1.00 58.97 84 GLN A O 1
ATOM 656 N N . GLU A 1 85 ? -7.219 3.020 18.882 1.00 58.38 85 GLU A N 1
ATOM 657 C CA . GLU A 1 85 ? -6.475 4.155 18.310 1.00 58.38 85 GLU A CA 1
ATOM 658 C C . GLU A 1 85 ? -4.983 3.819 18.127 1.00 58.38 85 GLU A C 1
ATOM 660 O O . GLU A 1 85 ? -4.447 3.977 17.032 1.00 58.38 85 GLU A O 1
ATOM 665 N N . MET A 1 86 ? -4.336 3.208 19.132 1.00 57.69 86 MET A N 1
ATOM 666 C CA . MET A 1 86 ? -2.940 2.750 19.003 1.00 57.69 86 MET A CA 1
ATOM 667 C C . MET A 1 86 ? -2.748 1.643 17.950 1.00 57.69 86 MET A C 1
ATOM 669 O O . MET A 1 86 ? -1.709 1.582 17.289 1.00 57.69 86 MET A O 1
ATOM 673 N N . HIS A 1 87 ? -3.720 0.742 17.777 1.00 59.69 87 HIS A N 1
ATOM 674 C CA . HIS A 1 87 ? -3.632 -0.301 16.749 1.00 59.69 87 HIS A CA 1
ATOM 675 C C . HIS A 1 87 ? -3.848 0.242 15.330 1.00 59.69 87 HIS A C 1
ATOM 677 O O . HIS A 1 87 ? -3.237 -0.284 14.395 1.00 59.69 87 HIS A O 1
ATOM 683 N N . ALA A 1 88 ? -4.679 1.274 15.166 1.00 60.41 88 ALA A N 1
ATOM 684 C CA . ALA A 1 88 ? -4.887 1.947 13.887 1.00 60.41 88 ALA A CA 1
ATOM 685 C C . ALA A 1 88 ? -3.613 2.683 13.442 1.00 60.41 88 ALA A C 1
ATOM 687 O O . ALA A 1 88 ? -3.124 2.439 12.338 1.00 60.41 88 ALA A O 1
ATOM 688 N N . GLU A 1 89 ? -2.998 3.454 14.340 1.00 59.47 89 GLU A N 1
ATOM 689 C CA . GLU A 1 89 ? -1.762 4.194 14.059 1.00 59.47 89 GLU A CA 1
ATOM 690 C C . GLU A 1 89 ? -0.593 3.248 13.711 1.00 59.47 89 GLU A C 1
ATOM 692 O O . GLU A 1 89 ? 0.122 3.435 12.723 1.00 59.47 89 GLU A O 1
ATOM 697 N N . ALA A 1 90 ? -0.448 2.131 14.434 1.00 62.84 90 ALA A N 1
ATOM 698 C CA . ALA A 1 90 ? 0.576 1.126 14.132 1.00 62.84 90 ALA A CA 1
ATOM 699 C C . ALA A 1 90 ? 0.360 0.405 12.784 1.00 62.84 90 ALA A C 1
ATOM 701 O O . ALA A 1 90 ? 1.324 -0.073 12.172 1.00 62.84 90 ALA A O 1
ATOM 702 N N . LYS A 1 91 ? -0.892 0.294 12.319 1.00 64.88 91 LYS A N 1
ATOM 703 C CA . LYS A 1 91 ? -1.226 -0.311 11.024 1.00 64.88 91 LYS A CA 1
ATOM 704 C C . LYS A 1 91 ? -0.896 0.643 9.876 1.00 64.88 91 LYS A C 1
ATOM 706 O O . LYS A 1 91 ? -0.303 0.192 8.898 1.00 64.88 91 LYS A O 1
ATOM 711 N N . GLU A 1 92 ? -1.179 1.934 10.019 1.00 60.84 92 GLU A N 1
ATOM 712 C CA . GLU A 1 92 ? -0.821 2.953 9.021 1.00 60.84 92 GLU A CA 1
ATOM 713 C C . GLU A 1 92 ? 0.696 3.077 8.843 1.00 60.84 92 GLU A C 1
ATOM 715 O O . GLU A 1 92 ? 1.194 3.025 7.718 1.00 60.84 92 GLU A O 1
ATOM 720 N N . VAL A 1 93 ? 1.465 3.101 9.937 1.00 67.38 93 VAL A N 1
ATOM 721 C CA . VAL A 1 93 ? 2.940 3.126 9.866 1.00 67.38 93 VAL A CA 1
ATOM 722 C C . VAL A 1 93 ? 3.497 1.861 9.195 1.00 67.38 93 VAL A C 1
ATOM 724 O O . VAL A 1 93 ? 4.535 1.903 8.527 1.00 67.38 93 VAL A O 1
ATOM 727 N N . ARG A 1 94 ? 2.823 0.712 9.346 1.00 70.25 94 ARG A N 1
ATOM 728 C CA . ARG A 1 94 ? 3.209 -0.538 8.675 1.00 70.25 94 ARG A CA 1
ATOM 729 C C . ARG A 1 94 ? 2.896 -0.507 7.178 1.00 70.25 94 ARG A C 1
ATOM 731 O O . ARG A 1 94 ? 3.737 -0.964 6.408 1.00 70.25 94 ARG A O 1
ATOM 738 N N . LEU A 1 95 ? 1.749 0.044 6.781 1.00 69.94 95 LEU A N 1
ATOM 739 C CA . LEU A 1 95 ? 1.390 0.251 5.374 1.00 69.94 95 LEU A CA 1
ATOM 740 C C . LEU A 1 95 ? 2.371 1.208 4.685 1.00 69.94 95 LEU A C 1
ATOM 742 O O . LEU A 1 95 ? 2.972 0.833 3.685 1.00 69.94 95 LEU A O 1
ATOM 746 N N . ALA A 1 96 ? 2.679 2.355 5.297 1.00 64.38 96 ALA A N 1
ATOM 747 C CA . ALA A 1 96 ? 3.640 3.312 4.741 1.00 64.38 96 ALA A CA 1
ATOM 748 C C . ALA A 1 96 ? 5.046 2.704 4.531 1.00 64.38 96 ALA A C 1
ATOM 750 O O . ALA A 1 96 ? 5.732 2.987 3.546 1.00 64.38 96 ALA A O 1
ATOM 751 N N . LYS A 1 97 ? 5.484 1.812 5.434 1.00 76.00 97 LYS A N 1
ATOM 752 C CA . LYS A 1 97 ? 6.746 1.063 5.277 1.00 76.00 97 LYS A CA 1
ATOM 753 C C . LYS A 1 97 ? 6.694 0.031 4.143 1.00 76.00 97 LYS A C 1
ATOM 755 O O . LYS A 1 97 ? 7.734 -0.243 3.541 1.00 76.00 97 LYS A O 1
ATOM 760 N N . GLN A 1 98 ? 5.530 -0.558 3.863 1.00 68.56 98 GLN A N 1
ATOM 761 C CA . GLN A 1 98 ? 5.349 -1.476 2.736 1.00 68.56 98 GLN A CA 1
ATOM 762 C C . GLN A 1 98 ? 5.360 -0.722 1.405 1.00 68.56 98 GLN A C 1
ATOM 764 O O . GLN A 1 98 ? 6.091 -1.126 0.501 1.00 68.56 98 GLN A O 1
ATOM 769 N N . ASP A 1 99 ? 4.674 0.415 1.325 1.00 71.56 99 ASP A N 1
ATOM 770 C CA . ASP A 1 99 ? 4.618 1.237 0.113 1.00 71.56 99 ASP A CA 1
ATOM 771 C C . ASP A 1 99 ? 6.011 1.733 -0.295 1.00 71.56 99 ASP A C 1
ATOM 773 O O . ASP A 1 99 ? 6.421 1.587 -1.447 1.00 71.56 99 ASP A O 1
ATOM 777 N N . ALA A 1 100 ? 6.818 2.193 0.667 1.00 75.44 100 ALA A N 1
ATOM 778 C CA . ALA A 1 100 ? 8.203 2.592 0.409 1.00 75.44 100 ALA A CA 1
ATOM 779 C C . ALA A 1 100 ? 9.067 1.447 -0.162 1.00 75.44 100 ALA A C 1
ATOM 781 O O . ALA A 1 100 ? 9.979 1.680 -0.963 1.00 75.44 100 ALA A O 1
ATOM 782 N N . ARG A 1 101 ? 8.796 0.195 0.233 1.00 82.50 101 ARG A N 1
ATOM 783 C CA . ARG A 1 101 ? 9.504 -0.984 -0.285 1.00 82.50 101 ARG A CA 1
ATOM 784 C C . ARG A 1 101 ? 9.055 -1.328 -1.703 1.00 82.50 101 ARG A C 1
ATOM 786 O O . ARG A 1 101 ? 9.907 -1.650 -2.527 1.00 82.50 101 ARG A O 1
ATOM 793 N N . VAL A 1 102 ? 7.757 -1.230 -1.987 1.00 82.12 102 VAL A N 1
ATOM 794 C CA . VAL A 1 102 ? 7.196 -1.451 -3.328 1.00 82.12 102 VAL A CA 1
ATOM 795 C C . VAL A 1 102 ? 7.745 -0.421 -4.310 1.00 82.12 102 VAL A C 1
ATOM 797 O O . VAL A 1 102 ? 8.267 -0.808 -5.351 1.00 82.12 102 VAL A O 1
ATOM 800 N N . VAL A 1 103 ? 7.749 0.864 -3.944 1.00 82.00 103 VAL A N 1
ATOM 801 C CA . VAL A 1 103 ? 8.312 1.938 -4.780 1.00 82.00 103 VAL A CA 1
ATOM 802 C C . VAL A 1 103 ? 9.799 1.698 -5.059 1.00 82.00 103 VAL A C 1
ATOM 804 O O . VAL A 1 103 ? 10.250 1.848 -6.194 1.00 82.00 103 VAL A O 1
ATOM 807 N N . ARG A 1 104 ? 10.572 1.256 -4.056 1.00 85.31 104 ARG A N 1
ATOM 808 C CA . ARG A 1 104 ? 11.993 0.921 -4.244 1.00 85.31 104 ARG A CA 1
ATOM 809 C C . ARG A 1 104 ? 12.194 -0.251 -5.207 1.00 85.31 104 ARG A C 1
ATOM 811 O O . ARG A 1 104 ? 13.055 -0.163 -6.079 1.00 85.31 104 ARG A O 1
ATOM 818 N N . LEU A 1 105 ? 11.424 -1.329 -5.056 1.00 88.12 105 LEU A N 1
ATOM 819 C CA . LEU A 1 105 ? 11.500 -2.498 -5.940 1.00 88.12 105 LEU A CA 1
ATOM 820 C C . LEU A 1 105 ? 11.076 -2.146 -7.369 1.00 88.12 105 LEU A C 1
ATOM 822 O O . LEU A 1 105 ? 11.739 -2.541 -8.323 1.00 88.12 105 LEU A O 1
ATOM 826 N N . GLN A 1 106 ? 10.022 -1.345 -7.525 1.00 80.88 106 GLN A N 1
ATOM 827 C CA . GLN A 1 106 ? 9.568 -0.869 -8.827 1.00 80.88 106 GLN A CA 1
ATOM 828 C C . GLN A 1 106 ? 10.632 0.005 -9.503 1.00 80.88 106 GLN A C 1
ATOM 830 O O . GLN A 1 106 ? 10.913 -0.186 -10.683 1.00 80.88 106 GLN A O 1
ATOM 835 N N . ALA A 1 107 ? 11.286 0.905 -8.760 1.00 85.88 107 ALA A N 1
ATOM 836 C CA . ALA A 1 107 ? 12.387 1.714 -9.280 1.00 85.88 107 ALA A CA 1
ATOM 837 C C . ALA A 1 107 ? 13.591 0.858 -9.715 1.00 85.88 107 ALA A C 1
ATOM 839 O O . ALA A 1 107 ? 14.188 1.125 -10.757 1.00 85.88 107 ALA A O 1
ATOM 840 N N . GLN A 1 108 ? 13.932 -0.191 -8.956 1.00 87.06 108 GLN A N 1
ATOM 841 C CA . GLN A 1 108 ? 14.987 -1.137 -9.338 1.00 87.06 108 GLN A CA 1
ATOM 842 C C . GLN A 1 108 ? 14.632 -1.899 -10.617 1.00 87.06 108 GLN A C 1
ATOM 844 O O . GLN A 1 108 ? 15.453 -1.973 -11.525 1.00 87.06 108 GLN A O 1
ATOM 849 N N . LEU A 1 109 ? 13.397 -2.382 -10.730 1.00 91.94 109 LEU A N 1
ATOM 850 C CA . LEU A 1 109 ? 12.935 -3.127 -11.898 1.00 91.94 109 LEU A CA 1
ATOM 851 C C . LEU A 1 109 ? 12.871 -2.247 -13.158 1.00 91.94 109 LEU A C 1
ATOM 853 O O . LEU A 1 109 ? 13.230 -2.691 -14.247 1.00 91.94 109 LEU A O 1
ATOM 857 N N . VAL A 1 110 ? 12.476 -0.976 -13.021 1.00 89.44 110 VAL A N 1
ATOM 858 C CA . VAL A 1 110 ? 12.564 0.012 -14.112 1.00 89.44 110 VAL A CA 1
ATOM 859 C C . VAL A 1 110 ? 14.021 0.243 -14.509 1.00 89.44 110 VAL A C 1
ATOM 861 O O . VAL A 1 110 ? 14.334 0.205 -15.697 1.00 89.44 110 VAL A O 1
ATOM 864 N N . LYS A 1 111 ? 14.926 0.418 -13.538 1.00 89.38 111 LYS A N 1
ATOM 865 C CA . LYS A 1 111 ? 16.361 0.582 -13.804 1.00 89.38 111 LYS A CA 1
ATOM 866 C C . LYS A 1 111 ? 16.937 -0.620 -14.557 1.00 89.38 111 LYS A C 1
ATOM 868 O O . LYS A 1 111 ? 17.646 -0.422 -15.536 1.00 89.38 111 LYS A O 1
ATOM 873 N N . GLU A 1 112 ? 16.623 -1.843 -14.138 1.00 90.12 112 GLU A N 1
ATOM 874 C CA . GLU A 1 112 ? 17.070 -3.067 -14.815 1.00 90.12 112 GLU A CA 1
ATOM 875 C C . GLU A 1 112 ? 16.546 -3.150 -16.251 1.00 90.12 112 GLU A C 1
ATOM 877 O O . GLU A 1 112 ? 17.322 -3.406 -17.169 1.00 90.12 112 GLU A O 1
ATOM 882 N N . ARG A 1 113 ? 15.261 -2.849 -16.479 1.00 88.62 113 ARG A N 1
ATOM 883 C CA . ARG A 1 113 ? 14.693 -2.794 -17.837 1.00 88.62 113 ARG A CA 1
ATOM 884 C C . ARG A 1 113 ? 15.378 -1.748 -18.712 1.00 88.62 113 ARG A C 1
ATOM 886 O O . ARG A 1 113 ? 15.670 -2.035 -19.868 1.00 88.62 113 ARG A O 1
ATOM 893 N N . MET A 1 114 ? 15.660 -0.562 -18.171 1.00 86.38 114 MET A N 1
ATOM 894 C CA . MET A 1 114 ? 16.377 0.487 -18.902 1.00 86.38 114 MET A CA 1
ATOM 895 C C . MET A 1 114 ? 17.804 0.062 -19.251 1.00 86.38 114 MET A C 1
ATOM 897 O O . MET A 1 114 ? 18.227 0.244 -20.387 1.00 86.38 114 MET A O 1
ATOM 901 N N . VAL A 1 115 ? 18.538 -0.528 -18.304 1.00 89.38 115 VAL A N 1
ATOM 902 C CA . VAL A 1 115 ? 19.904 -1.015 -18.547 1.00 89.38 115 VAL A CA 1
ATOM 903 C C . VAL A 1 115 ? 19.904 -2.116 -19.605 1.00 89.38 115 VAL A C 1
ATOM 905 O O . VAL A 1 115 ? 20.698 -2.045 -20.536 1.00 89.38 115 VAL A O 1
ATOM 908 N N . ASN A 1 116 ? 18.987 -3.081 -19.521 1.00 88.12 116 ASN A N 1
ATOM 909 C CA . ASN A 1 116 ? 18.871 -4.138 -20.526 1.00 88.12 116 ASN A CA 1
ATOM 910 C C . ASN A 1 116 ? 18.540 -3.564 -21.908 1.00 88.12 116 ASN A C 1
ATOM 912 O O . ASN A 1 116 ? 19.199 -3.923 -22.877 1.00 88.12 116 ASN A O 1
ATOM 916 N N . GLY A 1 117 ? 17.602 -2.615 -21.991 1.00 83.31 117 GLY A N 1
ATOM 917 C CA . GLY A 1 117 ? 17.290 -1.921 -23.242 1.00 83.31 117 GLY A CA 1
ATOM 918 C C . GLY A 1 117 ? 18.502 -1.196 -23.834 1.00 83.31 117 GLY A C 1
ATOM 919 O O . GLY A 1 117 ? 18.764 -1.320 -25.025 1.00 83.31 117 GLY A O 1
ATOM 920 N N . LEU A 1 118 ? 19.296 -0.505 -23.009 1.00 82.75 118 LEU A N 1
ATOM 921 C CA . LEU A 1 118 ? 20.530 0.153 -23.455 1.00 82.75 118 LEU A CA 1
ATOM 922 C C . LEU A 1 118 ? 21.584 -0.846 -23.949 1.00 82.75 118 LEU A C 1
ATOM 924 O O . LEU A 1 118 ? 22.276 -0.564 -24.924 1.00 82.75 118 LEU A O 1
ATOM 928 N N . VAL A 1 119 ? 21.712 -2.007 -23.301 1.00 84.31 119 VAL A N 1
ATOM 929 C CA . VAL A 1 119 ? 22.626 -3.068 -23.750 1.00 84.31 119 VAL A CA 1
ATOM 930 C C . VAL A 1 119 ? 22.172 -3.639 -25.092 1.00 84.31 119 VAL A C 1
ATOM 932 O O . VAL A 1 119 ? 23.003 -3.792 -25.981 1.00 84.31 119 VAL A O 1
ATOM 935 N N . THR A 1 120 ? 20.875 -3.888 -25.274 1.00 81.12 120 THR A N 1
ATOM 936 C CA . THR A 1 120 ? 20.321 -4.362 -26.550 1.00 81.12 120 THR A CA 1
ATOM 937 C C . THR A 1 120 ? 20.526 -3.341 -27.666 1.00 81.12 120 THR A C 1
ATOM 939 O O . THR A 1 120 ? 20.977 -3.711 -28.743 1.00 81.12 120 THR A O 1
ATOM 942 N N . VAL A 1 121 ? 20.290 -2.050 -27.404 1.00 77.44 121 VAL A N 1
ATOM 943 C CA . VAL A 1 121 ? 20.580 -0.980 -28.374 1.00 77.44 121 VAL A CA 1
ATOM 944 C C . VAL A 1 121 ? 22.071 -0.941 -28.704 1.00 77.44 121 VAL A C 1
ATOM 946 O O . VAL A 1 121 ? 22.433 -0.838 -29.869 1.00 77.44 121 VAL A O 1
ATOM 949 N N . ARG A 1 122 ? 22.956 -1.080 -27.710 1.00 78.19 122 ARG A N 1
ATOM 950 C CA . ARG A 1 122 ? 24.406 -1.131 -27.944 1.00 78.19 122 ARG A CA 1
ATOM 951 C C . ARG A 1 122 ? 24.819 -2.321 -28.818 1.00 78.19 122 ARG A C 1
ATOM 953 O O . ARG A 1 122 ? 25.709 -2.156 -29.638 1.00 78.19 122 ARG A O 1
ATOM 960 N N . GLN A 1 123 ? 24.207 -3.488 -28.635 1.00 80.12 123 GLN A N 1
ATOM 961 C CA . GLN A 1 123 ? 24.471 -4.671 -29.462 1.00 80.12 123 GLN A CA 1
ATOM 962 C C . GLN A 1 123 ? 23.931 -4.496 -30.883 1.00 80.12 123 GLN A C 1
ATOM 964 O O . GLN A 1 123 ? 24.610 -4.838 -31.840 1.00 80.12 123 GLN A O 1
ATOM 969 N N . ALA A 1 124 ? 22.745 -3.905 -31.036 1.00 73.50 124 ALA A N 1
ATOM 970 C CA . ALA A 1 124 ? 22.191 -3.585 -32.349 1.00 73.50 124 ALA A CA 1
ATOM 971 C C . ALA A 1 124 ? 23.035 -2.541 -33.104 1.00 73.50 124 ALA A C 1
ATOM 973 O O . ALA A 1 124 ? 23.121 -2.583 -34.323 1.00 73.50 124 ALA A O 1
ATOM 974 N N . MET A 1 125 ? 23.713 -1.644 -32.381 1.00 73.00 125 MET A N 1
ATOM 975 C CA . MET A 1 125 ? 24.670 -0.675 -32.932 1.00 73.00 125 MET A CA 1
ATOM 976 C C . MET A 1 125 ? 25.977 -1.297 -33.449 1.00 73.00 125 MET A C 1
ATOM 978 O O . MET A 1 125 ? 26.800 -0.575 -34.002 1.00 73.00 125 MET A O 1
ATOM 982 N N . GLU A 1 126 ? 26.198 -2.604 -33.273 1.00 79.38 126 GLU A N 1
ATOM 983 C CA . GLU A 1 126 ? 27.290 -3.314 -33.954 1.00 79.38 126 GLU A CA 1
ATOM 984 C C . GLU A 1 126 ? 26.991 -3.507 -35.453 1.00 79.38 126 GLU A C 1
ATOM 986 O O . GLU A 1 126 ? 27.906 -3.781 -36.231 1.00 79.38 126 GLU A O 1
ATOM 991 N N . ASP A 1 127 ? 25.732 -3.314 -35.871 1.00 80.94 127 ASP A N 1
ATOM 992 C CA . ASP A 1 127 ? 25.342 -3.241 -37.274 1.00 80.94 127 ASP A CA 1
ATOM 993 C C . ASP A 1 127 ? 25.591 -1.820 -37.839 1.00 80.94 127 ASP A C 1
ATOM 995 O O . ASP A 1 127 ? 25.004 -0.839 -37.359 1.00 80.94 127 ASP A O 1
ATOM 999 N N . PRO A 1 128 ? 26.433 -1.674 -38.882 1.00 79.31 128 PRO A N 1
ATOM 1000 C CA . PRO A 1 128 ? 26.747 -0.379 -39.481 1.00 79.31 128 PRO A CA 1
ATOM 1001 C C . PRO A 1 128 ? 25.543 0.326 -40.134 1.00 79.31 128 PRO A C 1
ATOM 1003 O O . PRO A 1 128 ? 25.614 1.535 -40.378 1.00 79.31 128 PRO A O 1
ATOM 1006 N N . GLU A 1 129 ? 24.448 -0.373 -40.446 1.00 80.44 129 GLU A N 1
ATOM 1007 C CA . GLU A 1 129 ? 23.210 0.252 -40.936 1.00 80.44 129 GLU A CA 1
ATOM 1008 C C . GLU A 1 129 ? 22.417 0.913 -39.797 1.00 80.44 129 GLU A C 1
ATOM 1010 O O . GLU A 1 129 ? 21.950 2.049 -39.938 1.00 80.44 129 GLU A O 1
ATOM 1015 N N . VAL A 1 130 ? 22.351 0.257 -38.636 1.00 77.38 130 VAL A N 1
ATOM 1016 C CA . VAL A 1 130 ? 21.699 0.766 -37.417 1.00 77.38 130 VAL A CA 1
ATOM 1017 C C . VAL A 1 130 ? 22.478 1.951 -36.838 1.00 77.38 130 VAL A C 1
ATOM 1019 O O . VAL A 1 130 ? 21.878 2.956 -36.448 1.00 77.38 130 VAL A O 1
ATOM 1022 N N . GLU A 1 131 ? 23.815 1.896 -36.861 1.00 77.38 131 GLU A N 1
ATOM 1023 C CA . GLU A 1 131 ? 24.680 3.007 -36.443 1.00 77.38 131 GLU A CA 1
ATOM 1024 C C . GLU A 1 131 ? 24.444 4.271 -37.279 1.00 77.38 131 GLU A C 1
ATOM 1026 O O . GLU A 1 131 ? 24.309 5.370 -36.731 1.00 77.38 131 GLU A O 1
ATOM 1031 N N . LYS A 1 132 ? 24.331 4.131 -38.605 1.00 79.31 132 LYS A N 1
ATOM 1032 C CA . LYS A 1 132 ? 24.034 5.261 -39.496 1.00 79.31 132 LYS A CA 1
ATOM 1033 C C . LYS A 1 132 ? 22.663 5.860 -39.210 1.00 79.31 132 LYS A C 1
ATOM 1035 O O . LYS A 1 132 ? 22.572 7.082 -39.100 1.00 79.31 132 LYS A O 1
ATOM 1040 N N . ALA A 1 133 ? 21.638 5.024 -39.032 1.00 76.00 133 ALA A N 1
ATOM 1041 C CA . ALA A 1 133 ? 20.289 5.473 -38.698 1.00 76.00 133 ALA A CA 1
ATOM 1042 C C . ALA A 1 133 ? 20.250 6.223 -37.353 1.00 76.00 133 ALA A C 1
ATOM 1044 O O . ALA A 1 133 ? 19.614 7.273 -37.250 1.00 76.00 133 ALA A O 1
ATOM 1045 N N . LEU A 1 134 ? 20.9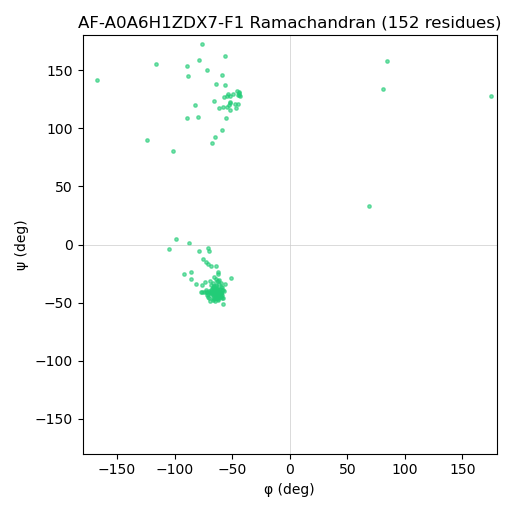83 5.745 -36.339 1.00 74.06 134 LEU A N 1
ATOM 1046 C CA . LEU A 1 134 ? 21.089 6.422 -35.045 1.00 74.06 134 LEU A CA 1
ATOM 1047 C C . LEU A 1 134 ? 21.795 7.780 -35.178 1.00 74.06 134 LEU A C 1
ATOM 1049 O O . LEU A 1 134 ? 21.313 8.799 -34.685 1.00 74.06 134 LEU A O 1
ATOM 1053 N N . VAL A 1 135 ? 22.942 7.815 -35.856 1.00 77.94 135 VAL A N 1
ATOM 1054 C CA . VAL A 1 135 ? 23.729 9.041 -36.048 1.00 77.94 135 VAL A CA 1
ATOM 1055 C C . VAL A 1 135 ? 22.949 10.079 -36.859 1.00 77.94 135 VAL A C 1
ATOM 1057 O O . VAL A 1 135 ? 23.023 11.269 -36.555 1.00 77.94 135 VAL A O 1
ATOM 1060 N N . GLU A 1 136 ? 22.183 9.657 -37.863 1.00 76.94 136 GLU A N 1
ATOM 1061 C CA . GLU A 1 136 ? 21.294 10.529 -38.634 1.00 76.94 136 GLU A CA 1
ATOM 1062 C C . GLU A 1 136 ? 20.139 11.065 -37.774 1.00 76.94 136 GLU A C 1
ATOM 1064 O O . GLU A 1 136 ? 19.880 12.270 -37.791 1.00 76.94 136 GLU A O 1
ATOM 1069 N N . ALA A 1 137 ? 19.541 10.220 -36.924 1.00 71.75 137 ALA A N 1
ATOM 1070 C CA . ALA A 1 137 ? 18.512 10.625 -35.967 1.00 71.75 137 ALA A CA 1
ATOM 1071 C C . ALA A 1 137 ? 19.015 11.639 -34.917 1.00 71.75 137 ALA A C 1
ATOM 1073 O O . ALA A 1 137 ? 18.242 12.492 -34.484 1.00 71.75 137 ALA A O 1
ATOM 1074 N N . PHE A 1 138 ? 20.295 11.594 -34.519 1.00 70.94 138 PHE A N 1
ATOM 1075 C CA . PHE A 1 138 ? 20.872 12.537 -33.545 1.00 70.94 138 PHE A CA 1
ATOM 1076 C C . PHE A 1 138 ? 21.514 13.790 -34.157 1.00 70.94 138 PHE A C 1
ATOM 1078 O O . PHE A 1 138 ? 21.575 14.820 -33.482 1.00 70.94 138 PHE A O 1
ATOM 1085 N N . LYS A 1 139 ? 21.972 13.754 -35.416 1.00 71.31 139 LYS A N 1
ATOM 1086 C CA . LYS A 1 139 ? 22.627 14.900 -36.084 1.00 71.31 139 LYS A CA 1
ATOM 1087 C C . LYS A 1 139 ? 21.721 16.128 -36.247 1.00 71.31 139 LYS A C 1
ATOM 1089 O O . LYS A 1 139 ? 22.240 17.237 -36.337 1.00 71.31 139 LYS A O 1
ATOM 1094 N N . GLY A 1 140 ? 20.398 15.948 -36.255 1.00 65.94 140 GLY A N 1
ATOM 1095 C CA . GLY A 1 140 ? 19.403 17.029 -36.339 1.00 65.94 140 GLY A CA 1
ATOM 1096 C C . GLY A 1 140 ? 18.775 17.450 -35.002 1.00 65.94 140 GLY A C 1
ATOM 1097 O O . GLY A 1 140 ? 17.857 18.268 -35.001 1.00 65.94 140 GLY A O 1
ATOM 1098 N N . GLY A 1 141 ? 19.236 16.895 -33.873 1.00 68.81 141 GLY A N 1
ATOM 1099 C CA . GLY A 1 141 ? 18.499 16.897 -32.604 1.00 68.81 141 GLY A CA 1
ATOM 1100 C C . GLY A 1 141 ? 17.494 15.740 -32.531 1.00 68.81 141 GLY A C 1
ATOM 1101 O O . GLY A 1 141 ? 17.107 15.195 -33.560 1.00 68.81 141 GLY A O 1
ATOM 1102 N N . ILE A 1 142 ? 17.083 15.341 -31.318 1.00 71.31 142 ILE A N 1
ATOM 1103 C CA . ILE A 1 142 ? 16.125 14.236 -31.114 1.00 71.31 142 ILE A CA 1
ATOM 1104 C C . ILE A 1 142 ? 14.754 14.669 -31.649 1.00 71.31 142 ILE A C 1
ATOM 1106 O O . ILE A 1 142 ? 13.933 15.236 -30.928 1.00 71.31 142 ILE A O 1
ATOM 1110 N N . THR A 1 143 ? 14.521 14.439 -32.937 1.00 77.06 143 THR A N 1
ATOM 1111 C CA . THR A 1 143 ? 13.226 14.648 -33.581 1.00 77.06 143 THR A CA 1
ATOM 1112 C C . THR A 1 143 ? 12.396 13.378 -33.456 1.00 77.06 143 THR A C 1
ATOM 1114 O O . THR A 1 143 ? 12.921 12.264 -33.494 1.00 77.06 143 THR A O 1
ATOM 1117 N N . LYS A 1 144 ? 11.078 13.537 -33.306 1.00 76.81 144 LYS A N 1
ATOM 1118 C CA . LYS A 1 144 ? 10.152 12.400 -33.225 1.00 76.81 144 LYS A CA 1
ATOM 1119 C C . LYS A 1 144 ? 10.261 11.500 -34.465 1.00 76.81 144 LYS A C 1
ATOM 1121 O O . LYS A 1 144 ? 10.305 10.289 -34.326 1.00 76.81 144 LYS A O 1
ATOM 1126 N N . GLU A 1 145 ? 10.399 12.096 -35.648 1.00 76.12 145 GLU A N 1
ATOM 1127 C CA . GLU A 1 145 ? 10.565 11.368 -36.913 1.00 76.12 145 GLU A CA 1
ATOM 1128 C C . GLU A 1 145 ? 11.890 10.593 -36.988 1.00 76.12 145 GLU A C 1
ATOM 1130 O O . GLU A 1 145 ? 11.903 9.456 -37.454 1.00 76.12 145 GLU A O 1
ATOM 1135 N N . GLY A 1 146 ? 12.993 11.160 -36.482 1.00 72.81 146 GLY A N 1
ATOM 1136 C CA . GLY A 1 146 ? 14.283 10.465 -36.414 1.00 72.81 146 GLY A CA 1
ATOM 1137 C C . GLY A 1 146 ? 14.255 9.264 -35.466 1.00 72.81 146 GLY A C 1
ATOM 1138 O O . GLY A 1 146 ? 14.765 8.197 -35.802 1.00 72.81 146 GLY A O 1
ATOM 1139 N N . VAL A 1 147 ? 13.600 9.411 -34.309 1.00 75.38 147 VAL A N 1
ATOM 1140 C CA . VAL A 1 147 ? 13.415 8.314 -33.344 1.00 75.38 147 VAL A CA 1
ATOM 1141 C C . VAL A 1 147 ? 12.495 7.231 -33.916 1.00 75.38 147 VAL A C 1
ATOM 1143 O O . VAL A 1 147 ? 12.813 6.051 -33.807 1.00 75.38 147 VAL A O 1
ATOM 1146 N N . ASP A 1 148 ? 11.396 7.611 -34.573 1.00 78.38 148 ASP A N 1
ATOM 1147 C CA . ASP A 1 148 ? 10.451 6.667 -35.181 1.00 78.38 148 ASP A CA 1
ATOM 1148 C C . ASP A 1 148 ? 11.083 5.878 -36.344 1.00 78.38 148 ASP A C 1
ATOM 1150 O O . ASP A 1 148 ? 10.777 4.699 -36.519 1.00 78.38 148 ASP A O 1
ATOM 1154 N N . ASN A 1 149 ? 11.974 6.490 -37.133 1.00 72.31 149 ASN A N 1
ATOM 1155 C CA . ASN A 1 149 ? 12.720 5.785 -38.181 1.00 72.31 149 ASN A CA 1
ATOM 1156 C C . ASN A 1 149 ? 13.772 4.838 -37.596 1.00 72.31 149 ASN A C 1
ATOM 1158 O O . ASN A 1 149 ? 13.865 3.699 -38.041 1.00 72.31 149 ASN A O 1
ATOM 1162 N N . PHE A 1 150 ? 14.508 5.263 -36.566 1.00 71.38 150 PHE A N 1
ATOM 1163 C CA . PHE A 1 150 ? 15.463 4.398 -35.872 1.00 71.38 150 PHE A CA 1
ATOM 1164 C C . PHE A 1 150 ? 14.783 3.159 -35.261 1.00 71.38 150 PHE A C 1
ATOM 1166 O O . PHE A 1 150 ? 15.272 2.044 -35.422 1.00 71.38 150 PHE A O 1
ATOM 1173 N N . LEU A 1 151 ? 13.615 3.333 -34.633 1.00 77.62 151 LEU A N 1
ATOM 1174 C CA . LEU A 1 151 ? 12.831 2.236 -34.051 1.00 77.62 151 LEU A CA 1
ATOM 1175 C C . LEU A 1 151 ? 12.226 1.267 -35.078 1.00 77.62 151 LEU A C 1
ATOM 1177 O O . LEU A 1 151 ? 11.816 0.183 -34.685 1.00 77.62 151 LEU A O 1
ATOM 1181 N N . LYS A 1 152 ? 12.115 1.650 -36.356 1.00 78.31 152 LYS A N 1
ATOM 1182 C CA . LYS A 1 152 ? 11.664 0.752 -37.436 1.00 78.31 152 LYS A CA 1
ATOM 1183 C C . LYS A 1 152 ? 12.800 -0.073 -38.041 1.00 78.31 152 LYS A C 1
ATOM 1185 O O . LYS A 1 152 ? 12.518 -1.082 -38.681 1.00 78.31 152 LYS A O 1
ATOM 1190 N N . THR A 1 153 ? 14.035 0.411 -37.920 1.00 72.50 153 THR A N 1
ATOM 1191 C CA . THR A 1 153 ? 15.245 -0.257 -38.423 1.00 72.50 153 THR A CA 1
ATOM 1192 C C . THR A 1 153 ? 15.799 -1.261 -37.408 1.00 72.50 153 THR A C 1
ATOM 1194 O O . THR A 1 153 ? 16.400 -2.253 -37.809 1.00 72.50 153 THR A O 1
ATOM 1197 N N . LEU A 1 154 ? 15.592 -0.996 -36.112 1.00 65.94 154 LEU A N 1
ATOM 1198 C CA . LEU A 1 154 ? 15.738 -1.959 -35.010 1.00 65.94 154 LEU A CA 1
ATOM 1199 C C . LEU A 1 154 ? 14.692 -3.080 -35.089 1.00 65.94 154 LEU A C 1
ATOM 1201 O O . LEU A 1 154 ? 15.059 -4.225 -34.744 1.00 65.94 154 LEU A O 1
#

Mean predicted aligned error: 20.85 Å

Radius of gyration: 42.5 Å; Cα contacts (8 Å, |Δi|>4): 50; chains: 1; bounding box: 93×93×89 Å

Organism: NCBI:txid1070528